Protein AF-A0A0F9S7A0-F1 (afdb_monomer_lite)

Sequence (77 aa):
MTFDAAILHGKEHREPYRKSARFDATCRPGGSCPYCRGNRAHKNDLKILSANEAINEFLGTIEKRLWEKWEKDIIDD

Organism: NCBI:txid412755

Structure (mmCIF, N/CA/C/O backbone):
data_AF-A0A0F9S7A0-F1
#
_entry.id   AF-A0A0F9S7A0-F1
#
loop_
_atom_site.group_PDB
_atom_site.id
_atom_site.type_symbol
_atom_site.label_atom_id
_atom_site.label_alt_id
_atom_site.label_comp_id
_atom_site.label_asym_id
_atom_site.label_entity_id
_atom_site.label_seq_id
_atom_site.pdbx_PDB_ins_code
_atom_site.Cartn_x
_atom_site.Cartn_y
_atom_site.Cartn_z
_atom_site.occupancy
_atom_site.B_iso_or_equiv
_atom_site.auth_seq_id
_atom_site.auth_comp_id
_atom_site.auth_asym_id
_atom_site.auth_atom_id
_atom_site.pdbx_PDB_model_num
ATOM 1 N N . MET A 1 1 ? -13.273 -10.166 37.034 1.00 58.06 1 MET A N 1
ATOM 2 C CA . MET A 1 1 ? -13.452 -8.779 37.513 1.00 58.06 1 MET A CA 1
ATOM 3 C C . MET A 1 1 ? -14.218 -8.009 36.455 1.00 58.06 1 MET A C 1
ATOM 5 O O . MET A 1 1 ? -13.782 -7.997 35.310 1.00 58.06 1 MET A O 1
ATOM 9 N N . THR A 1 2 ? -15.387 -7.480 36.805 1.00 74.56 2 THR A N 1
ATOM 10 C CA . THR A 1 2 ? -16.243 -6.682 35.913 1.00 74.56 2 THR A CA 1
ATOM 11 C C . THR A 1 2 ? -15.726 -5.242 35.831 1.00 74.56 2 THR A C 1
ATOM 13 O O . THR A 1 2 ? -15.044 -4.779 36.744 1.00 74.56 2 THR A O 1
ATOM 16 N N . PHE A 1 3 ? -16.010 -4.542 34.729 1.00 69.81 3 PHE A N 1
ATOM 17 C CA . PHE A 1 3 ? -15.552 -3.162 34.510 1.00 69.81 3 PHE A CA 1
ATOM 18 C C . PHE A 1 3 ? -16.077 -2.209 35.600 1.00 69.81 3 PHE A C 1
ATOM 20 O O . PHE A 1 3 ? -15.320 -1.383 36.100 1.00 69.81 3 PHE A O 1
ATOM 27 N N . ASP A 1 4 ? -17.310 -2.423 36.065 1.00 78.31 4 ASP A N 1
ATOM 28 C CA . ASP A 1 4 ? -17.944 -1.623 37.123 1.00 78.31 4 ASP A CA 1
ATOM 29 C C . ASP A 1 4 ? -17.206 -1.707 38.466 1.00 78.31 4 ASP A C 1
ATOM 31 O O . ASP A 1 4 ? -17.059 -0.707 39.165 1.00 78.31 4 ASP A O 1
ATOM 35 N N . ALA A 1 5 ? -16.670 -2.882 38.812 1.00 79.06 5 ALA A N 1
ATOM 36 C CA . ALA A 1 5 ? -15.876 -3.053 40.026 1.00 79.06 5 ALA A CA 1
ATOM 37 C C . ALA A 1 5 ? -14.514 -2.342 39.934 1.00 79.06 5 ALA A C 1
ATOM 39 O O . ALA A 1 5 ? -13.966 -1.929 40.952 1.00 79.06 5 ALA A O 1
ATOM 40 N N . ALA A 1 6 ? -13.956 -2.187 38.727 1.00 78.75 6 ALA A N 1
ATOM 41 C CA . ALA A 1 6 ? -12.737 -1.407 38.532 1.00 78.75 6 ALA A CA 1
ATOM 42 C C . ALA A 1 6 ? -13.010 0.093 38.722 1.00 78.75 6 ALA A C 1
ATOM 44 O O . ALA A 1 6 ? -12.259 0.708 39.474 1.00 78.75 6 ALA A O 1
ATOM 45 N N . ILE A 1 7 ? -14.119 0.601 38.152 1.00 77.31 7 ILE A N 1
ATOM 46 C CA . ILE A 1 7 ? -14.605 1.989 38.302 1.00 77.31 7 ILE A CA 1
ATOM 47 C C . ILE A 1 7 ? -14.825 2.348 39.772 1.00 77.31 7 ILE A C 1
ATOM 49 O O . ILE A 1 7 ? -14.347 3.372 40.252 1.00 77.31 7 ILE A O 1
ATOM 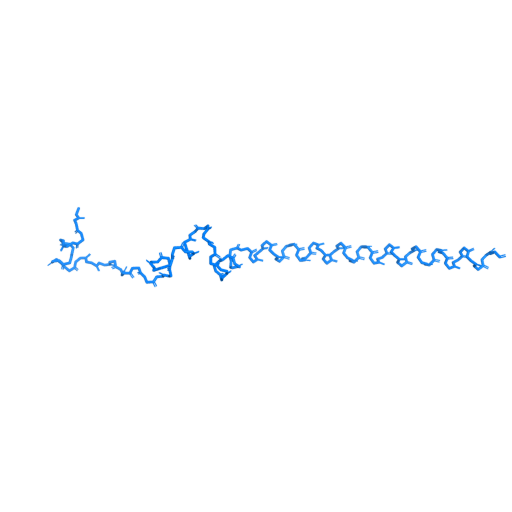53 N N . LEU A 1 8 ? -15.512 1.478 40.519 1.00 84.25 8 LEU A N 1
ATOM 54 C CA . LEU A 1 8 ? -15.797 1.704 41.939 1.00 84.25 8 LEU A CA 1
ATOM 55 C C . LEU A 1 8 ? -14.523 1.889 42.782 1.00 84.25 8 LEU A C 1
ATOM 57 O O . LEU A 1 8 ? -14.536 2.582 43.797 1.00 84.25 8 LEU A O 1
ATOM 61 N N . HIS A 1 9 ? -13.424 1.253 42.373 1.00 86.25 9 HIS A N 1
ATOM 62 C CA . HIS A 1 9 ? -12.163 1.246 43.107 1.00 86.25 9 HIS A CA 1
ATOM 63 C C . HIS A 1 9 ? -11.067 2.107 42.459 1.00 86.25 9 HIS A C 1
ATOM 65 O O . HIS A 1 9 ? -9.922 2.029 42.908 1.00 86.25 9 HIS A O 1
ATOM 71 N N . GLY A 1 10 ? -11.385 2.903 41.428 1.00 71.69 10 GLY A N 1
ATOM 72 C CA . GLY A 1 10 ? -10.430 3.780 40.739 1.00 71.69 10 GLY A CA 1
ATOM 73 C C . GLY A 1 10 ? -9.288 3.027 40.046 1.00 71.69 10 GLY A C 1
ATOM 74 O O . GLY A 1 10 ? -8.183 3.552 39.907 1.00 71.69 10 GLY A O 1
ATOM 75 N N . LYS A 1 11 ? -9.518 1.762 39.674 1.00 77.31 11 LYS A N 1
ATOM 76 C CA . LYS A 1 11 ? -8.528 0.865 39.044 1.00 77.31 11 LYS A CA 1
ATOM 77 C C . LYS A 1 11 ? -8.678 0.809 37.524 1.00 77.31 11 LYS A C 1
ATOM 79 O O . LYS A 1 11 ? -8.082 -0.044 36.861 1.00 77.31 11 LYS A O 1
ATOM 84 N N . GLU A 1 12 ? -9.472 1.701 36.946 1.00 79.38 12 GLU A N 1
ATOM 85 C CA . GLU A 1 12 ? -9.650 1.895 35.513 1.00 79.38 12 GLU A CA 1
ATOM 86 C C . GLU A 1 12 ? -8.428 2.566 34.866 1.00 79.38 12 GLU A C 1
ATOM 88 O O . GLU A 1 12 ? -8.502 3.621 34.252 1.00 79.38 12 GLU A O 1
ATOM 93 N N . HIS A 1 13 ? -7.273 1.901 34.903 1.00 77.50 13 HIS A N 1
ATOM 94 C CA . HIS A 1 13 ? -6.083 2.336 34.156 1.00 77.50 13 HIS A CA 1
ATOM 95 C C . HIS A 1 13 ? -6.230 2.172 32.629 1.00 77.50 13 HIS A C 1
ATOM 97 O O . HIS A 1 13 ? -5.293 2.432 31.877 1.00 77.50 13 HIS A O 1
ATOM 103 N N . ARG A 1 14 ? -7.379 1.676 32.150 1.00 74.38 14 ARG A N 1
ATOM 104 C CA . ARG A 1 14 ? -7.642 1.438 30.729 1.00 74.38 14 ARG A CA 1
ATOM 105 C C . ARG A 1 14 ? -8.286 2.665 30.110 1.00 74.38 14 ARG A C 1
ATOM 107 O O . ARG A 1 14 ? -9.441 2.974 30.390 1.00 74.38 14 ARG A O 1
ATOM 114 N N . GLU A 1 15 ? -7.565 3.298 29.195 1.00 78.31 15 GLU A N 1
ATOM 115 C CA . GLU A 1 15 ? -8.148 4.327 28.345 1.00 78.31 15 GLU A CA 1
ATOM 116 C C . GLU A 1 15 ? -9.298 3.750 27.497 1.00 78.31 15 GLU A C 1
ATOM 118 O O . GLU A 1 15 ? -9.171 2.657 26.926 1.00 78.31 15 GLU A O 1
ATOM 123 N N . PRO A 1 16 ? -10.430 4.468 27.377 1.00 80.56 16 PRO A N 1
ATOM 124 C CA . PRO A 1 16 ? -11.524 4.039 26.522 1.00 80.56 16 PRO A CA 1
ATOM 125 C C . PRO A 1 16 ? -11.063 4.006 25.064 1.00 80.56 16 PRO A C 1
ATOM 1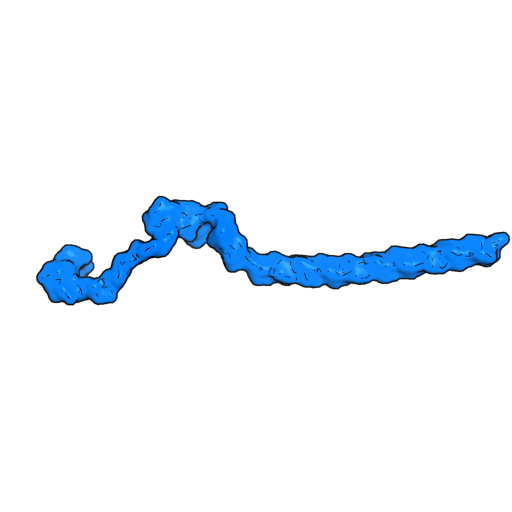27 O O . PRO A 1 16 ? -10.465 4.956 24.563 1.00 80.56 16 PRO A O 1
ATOM 130 N N . TYR A 1 17 ? -11.390 2.934 24.342 1.00 82.25 17 TYR A N 1
ATOM 131 C CA . TYR A 1 17 ? -11.035 2.825 22.929 1.00 82.25 17 TYR A CA 1
ATOM 132 C C . TYR A 1 17 ? -11.739 3.924 22.116 1.00 82.25 17 TYR A C 1
ATOM 134 O O . TYR A 1 17 ? -12.971 3.994 22.084 1.00 82.25 17 TYR A O 1
ATOM 142 N N . ARG A 1 18 ? -10.957 4.792 21.461 1.00 84.81 18 ARG A N 1
ATOM 143 C CA . ARG A 1 18 ? -11.466 5.932 20.670 1.00 84.81 18 ARG A CA 1
ATOM 144 C C . ARG A 1 18 ? -11.230 5.818 19.163 1.00 84.81 18 ARG A C 1
ATOM 146 O O . ARG A 1 18 ? -11.538 6.755 18.436 1.00 84.81 18 ARG A O 1
ATOM 153 N N . LYS A 1 19 ? -10.681 4.702 18.673 1.00 88.50 19 LYS A N 1
ATOM 154 C CA . LYS A 1 19 ? -10.402 4.550 17.235 1.00 88.50 19 LYS A CA 1
ATOM 155 C C . LYS A 1 19 ? -11.684 4.265 16.445 1.00 88.50 19 LYS A C 1
ATOM 157 O O . LYS A 1 19 ? -12.682 3.796 16.995 1.00 88.50 19 LYS A O 1
ATOM 162 N N . SER A 1 20 ? -11.614 4.489 15.136 1.00 87.19 20 SER A N 1
ATOM 163 C CA . SER A 1 20 ? -12.741 4.390 14.198 1.00 87.19 20 SER A CA 1
ATOM 164 C C . SER A 1 20 ? -13.480 3.049 14.214 1.00 87.19 20 SER A C 1
ATOM 166 O O . SER A 1 20 ? -14.702 3.020 14.094 1.00 87.19 20 SER A O 1
ATOM 168 N N . ALA A 1 21 ? -12.779 1.944 14.484 1.00 88.06 21 ALA A N 1
ATOM 169 C CA . ALA A 1 21 ? -13.373 0.607 14.591 1.00 88.06 21 ALA A CA 1
ATOM 170 C C . ALA A 1 21 ? -14.460 0.471 15.682 1.00 88.06 21 ALA A C 1
ATOM 172 O O . ALA A 1 21 ? -15.197 -0.520 15.688 1.00 88.06 21 ALA A O 1
ATOM 173 N N . ARG A 1 22 ? -14.559 1.445 16.604 1.00 88.62 22 ARG A N 1
ATOM 174 C CA . ARG A 1 22 ? -15.604 1.501 17.634 1.00 88.62 22 ARG A CA 1
ATOM 175 C C . ARG A 1 22 ? -16.986 1.786 17.057 1.00 88.62 22 ARG A C 1
ATOM 177 O O . ARG A 1 22 ? -17.953 1.197 17.522 1.00 88.62 22 ARG A O 1
ATOM 184 N N . PHE A 1 23 ? -17.073 2.722 16.115 1.00 87.50 23 PHE A N 1
ATOM 185 C CA . PHE A 1 23 ? -18.346 3.247 15.612 1.00 87.50 23 PHE A CA 1
ATOM 186 C C . PHE A 1 23 ? -18.625 2.847 14.162 1.00 87.50 23 PHE A C 1
ATOM 188 O O . PHE A 1 23 ? -19.782 2.822 13.764 1.00 87.50 23 PHE A O 1
ATOM 195 N N . ASP A 1 24 ? -17.596 2.491 13.391 1.00 91.69 24 ASP A N 1
ATOM 196 C CA . ASP A 1 24 ? -17.737 2.084 11.997 1.00 91.69 24 ASP A CA 1
ATOM 197 C C . ASP A 1 24 ? -17.209 0.657 11.793 1.00 91.69 24 ASP A C 1
ATOM 199 O O . ASP A 1 24 ? -16.026 0.358 11.995 1.00 91.69 24 ASP A O 1
ATOM 203 N N . ALA A 1 25 ? -18.105 -0.239 11.374 1.00 91.38 25 ALA A N 1
ATOM 204 C CA . ALA A 1 25 ? -17.772 -1.626 11.074 1.00 91.38 25 ALA A CA 1
ATOM 205 C C . ALA A 1 25 ? -16.819 -1.753 9.871 1.00 91.38 25 ALA A C 1
ATOM 207 O O . ALA A 1 25 ? -16.008 -2.679 9.840 1.00 91.38 25 ALA A O 1
ATOM 208 N N . THR A 1 26 ? -16.854 -0.816 8.919 1.00 95.44 26 THR A N 1
ATOM 209 C CA . THR A 1 26 ? -15.987 -0.829 7.729 1.00 95.44 26 THR A CA 1
ATOM 210 C C . THR A 1 26 ? -14.529 -0.494 8.060 1.00 95.44 26 THR A C 1
ATOM 212 O O . THR A 1 26 ? -13.619 -0.892 7.332 1.00 95.44 26 THR A O 1
ATOM 215 N N . CYS A 1 27 ? -14.283 0.186 9.184 1.00 93.94 27 CYS A N 1
ATOM 216 C CA . CYS A 1 27 ? -12.948 0.538 9.673 1.00 93.94 27 CYS A CA 1
ATOM 217 C C . CYS A 1 27 ? -12.235 -0.604 10.422 1.00 93.94 27 CYS A C 1
ATOM 219 O O . CYS A 1 27 ? -11.083 -0.453 10.838 1.00 93.94 27 CYS A O 1
ATOM 221 N N . ARG A 1 28 ? -12.898 -1.747 10.628 1.00 91.75 28 ARG A N 1
ATOM 222 C CA . ARG A 1 28 ? -12.316 -2.923 11.293 1.00 91.75 28 ARG A CA 1
ATOM 223 C C . ARG A 1 28 ? -11.261 -3.613 10.407 1.00 91.75 28 ARG A C 1
ATOM 225 O O . ARG A 1 28 ? -11.195 -3.348 9.202 1.00 91.75 28 ARG A O 1
ATOM 232 N N . PRO A 1 29 ? -10.413 -4.499 10.967 1.00 90.12 29 PRO A N 1
ATOM 233 C CA . PRO A 1 29 ? -9.505 -5.320 10.166 1.00 90.12 29 PRO A CA 1
ATOM 234 C C . PRO A 1 29 ? -10.265 -6.062 9.058 1.00 90.12 29 PRO A C 1
ATOM 236 O O . PRO A 1 29 ? -11.306 -6.654 9.318 1.00 90.12 29 PRO A O 1
ATOM 239 N N . GLY A 1 30 ? -9.780 -5.977 7.817 1.00 88.50 30 GLY A N 1
ATOM 240 C CA . GLY A 1 30 ? -10.455 -6.558 6.646 1.00 88.50 30 GLY A CA 1
ATOM 241 C C . GLY A 1 30 ? -11.692 -5.796 6.148 1.00 88.50 30 GLY A C 1
ATOM 242 O O . GLY A 1 30 ? -12.225 -6.139 5.100 1.00 88.50 30 GLY A O 1
ATOM 243 N N . GLY A 1 31 ? -12.123 -4.742 6.843 1.00 93.12 31 GLY A N 1
ATOM 244 C CA . GLY A 1 31 ? -13.268 -3.933 6.439 1.00 93.12 31 GLY A CA 1
ATOM 245 C C . GLY A 1 31 ? -13.011 -3.083 5.188 1.00 93.12 31 GLY A C 1
ATOM 246 O O . GLY A 1 31 ? -11.865 -2.873 4.764 1.00 93.12 31 GLY A O 1
ATOM 247 N N . SER A 1 32 ? -14.106 -2.588 4.610 1.00 94.75 32 SER A N 1
ATOM 248 C CA . SER A 1 32 ? -14.161 -1.900 3.316 1.00 94.75 32 SER A CA 1
ATOM 249 C C . SER A 1 32 ? -13.820 -0.406 3.351 1.00 94.75 32 SER A C 1
ATOM 251 O O . SER A 1 32 ? -13.819 0.215 2.291 1.00 94.75 32 SER A O 1
ATOM 253 N N . CYS A 1 33 ? -13.501 0.175 4.516 1.00 95.00 33 CYS A N 1
ATOM 254 C CA . CYS A 1 33 ? -13.151 1.594 4.625 1.00 95.00 33 CYS A CA 1
ATOM 255 C C . CYS A 1 33 ? -12.005 1.946 3.649 1.00 95.00 33 CYS A C 1
ATOM 257 O O . CYS A 1 33 ? -10.909 1.388 3.796 1.00 95.00 33 CYS A O 1
ATOM 259 N N . PRO A 1 34 ? -12.210 2.869 2.684 1.00 94.38 34 PRO A N 1
ATOM 260 C CA . PRO A 1 34 ? -11.212 3.184 1.660 1.00 94.38 34 PRO A CA 1
ATOM 261 C C . PRO A 1 34 ? -9.889 3.680 2.244 1.00 94.38 34 PRO A C 1
ATOM 263 O O . PRO A 1 34 ? -8.826 3.211 1.845 1.00 94.38 34 PRO A O 1
ATOM 266 N N . TYR A 1 35 ? -9.953 4.557 3.250 1.00 93.75 35 TYR A N 1
ATOM 267 C CA . TYR A 1 35 ? -8.770 5.096 3.920 1.00 93.75 35 TYR A CA 1
ATOM 268 C C . TYR A 1 35 ? -7.962 3.994 4.620 1.00 93.75 35 TYR A C 1
ATOM 270 O O . TYR A 1 35 ? -6.765 3.826 4.384 1.00 93.75 35 TYR A O 1
ATOM 278 N N . CYS A 1 36 ? -8.625 3.174 5.442 1.00 93.56 36 CYS A N 1
ATOM 279 C CA . CYS A 1 36 ? -7.960 2.074 6.135 1.00 93.56 36 CYS A CA 1
ATOM 280 C C . CYS A 1 36 ? -7.436 1.012 5.158 1.00 93.56 36 CYS A C 1
ATOM 282 O O . CYS A 1 36 ? -6.374 0.442 5.399 1.00 93.56 36 CYS A O 1
ATOM 284 N N . ARG A 1 37 ? -8.162 0.733 4.069 1.00 94.50 37 ARG A N 1
ATOM 285 C CA . ARG A 1 37 ? -7.733 -0.203 3.023 1.00 94.50 37 ARG A CA 1
ATOM 286 C C . ARG A 1 37 ? -6.481 0.302 2.313 1.00 94.50 37 ARG A C 1
ATOM 288 O O . ARG A 1 37 ? -5.532 -0.469 2.212 1.00 94.50 37 ARG A O 1
ATOM 295 N N . GLY A 1 38 ? -6.462 1.567 1.896 1.00 94.75 38 GLY A N 1
ATOM 296 C CA . GLY A 1 38 ? -5.304 2.194 1.256 1.00 94.75 38 GLY A CA 1
ATOM 297 C C . GLY A 1 38 ? -4.060 2.113 2.137 1.00 94.75 38 GLY A C 1
ATOM 298 O O . GLY A 1 38 ? -3.028 1.624 1.696 1.00 94.75 38 GLY A O 1
ATOM 299 N N . ASN A 1 39 ? -4.179 2.438 3.427 1.00 94.06 39 ASN A N 1
ATOM 300 C CA . ASN A 1 39 ? -3.048 2.343 4.358 1.00 94.06 39 ASN A CA 1
ATOM 301 C C . ASN A 1 39 ? -2.493 0.914 4.496 1.00 94.06 39 ASN A C 1
ATOM 303 O O . ASN A 1 39 ? -1.285 0.733 4.644 1.00 94.06 39 ASN A O 1
ATOM 307 N N . ARG A 1 40 ? -3.355 -0.112 4.447 1.00 94.00 40 ARG A N 1
ATOM 308 C CA . ARG A 1 40 ? -2.921 -1.520 4.483 1.00 94.00 40 ARG A CA 1
ATOM 309 C C . ARG A 1 40 ? -2.264 -1.962 3.172 1.00 94.00 40 ARG A C 1
ATOM 311 O O . ARG A 1 40 ? -1.321 -2.746 3.218 1.00 94.00 40 ARG A O 1
ATOM 318 N N . ALA A 1 41 ? -2.769 -1.491 2.032 1.00 95.50 41 ALA A N 1
ATOM 319 C CA . ALA A 1 41 ? -2.306 -1.882 0.700 1.00 95.50 41 ALA A CA 1
ATOM 320 C C . ALA A 1 41 ? -1.085 -1.085 0.210 1.00 95.50 41 ALA A C 1
ATOM 322 O O . ALA A 1 41 ? -0.324 -1.603 -0.598 1.00 95.50 41 ALA A O 1
ATOM 323 N N . HIS A 1 42 ? -0.826 0.101 0.769 1.00 96.44 42 HIS A N 1
ATOM 324 C CA . HIS A 1 42 ? 0.160 1.068 0.278 1.00 96.44 42 HIS A CA 1
ATOM 325 C C . HIS A 1 42 ? 1.530 0.471 -0.077 1.00 96.44 42 HIS A C 1
ATOM 327 O O . HIS A 1 42 ? 2.063 0.720 -1.153 1.00 96.44 42 HIS A O 1
ATOM 333 N N . LYS A 1 43 ? 2.100 -0.370 0.795 1.00 97.12 43 LYS A N 1
ATOM 334 C CA . LYS A 1 43 ? 3.400 -1.011 0.523 1.00 97.12 43 LYS A CA 1
ATOM 335 C C . LYS A 1 43 ? 3.359 -1.961 -0.672 1.00 97.12 43 LYS 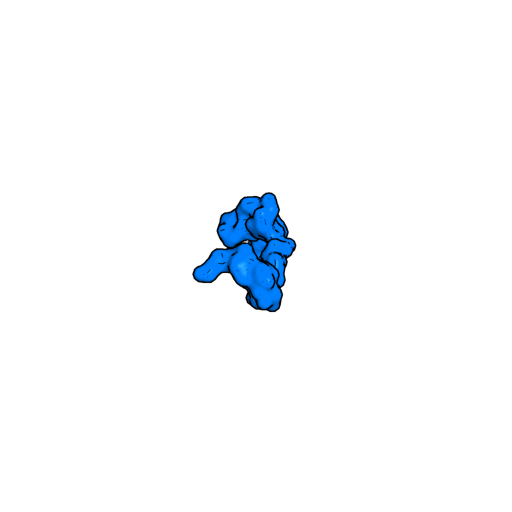A C 1
ATOM 337 O O . LYS A 1 43 ? 4.367 -2.116 -1.350 1.00 97.12 43 LYS A O 1
ATOM 342 N N . ASN A 1 44 ? 2.240 -2.646 -0.881 1.00 97.44 44 ASN A N 1
ATOM 343 C CA . ASN A 1 44 ? 2.053 -3.523 -2.028 1.00 97.44 44 ASN A CA 1
ATOM 344 C C . ASN A 1 44 ? 1.837 -2.703 -3.302 1.00 97.44 44 ASN A C 1
ATOM 346 O O . ASN A 1 44 ? 2.458 -2.992 -4.317 1.00 97.44 44 ASN A O 1
ATOM 350 N N . ASP A 1 45 ? 1.038 -1.642 -3.218 1.00 97.12 45 ASP A N 1
ATOM 351 C CA . ASP A 1 45 ? 0.772 -0.747 -4.344 1.00 97.12 45 ASP A CA 1
ATOM 352 C C . ASP A 1 45 ? 2.075 -0.117 -4.860 1.00 97.12 45 ASP A C 1
ATOM 354 O O . ASP A 1 45 ? 2.336 -0.145 -6.057 1.00 97.12 45 ASP A O 1
ATOM 358 N N . LEU A 1 46 ? 2.960 0.333 -3.961 1.00 98.06 46 LEU A N 1
ATOM 359 C CA . LEU A 1 46 ? 4.294 0.827 -4.328 1.00 98.06 46 LEU A CA 1
ATOM 360 C C . LEU A 1 46 ? 5.153 -0.227 -5.046 1.00 98.06 46 LEU A C 1
ATOM 362 O O . LEU A 1 46 ? 5.867 0.102 -5.990 1.00 98.06 46 LEU A O 1
ATOM 366 N N . LYS A 1 47 ? 5.085 -1.498 -4.630 1.00 98.19 47 LYS A N 1
ATOM 367 C CA . LYS A 1 47 ? 5.814 -2.587 -5.302 1.00 98.19 47 LYS A CA 1
ATOM 368 C C . LYS A 1 47 ? 5.269 -2.851 -6.700 1.00 98.19 47 LYS A C 1
ATOM 370 O O . LYS A 1 47 ? 6.052 -3.062 -7.618 1.00 98.19 47 LYS A O 1
ATOM 375 N N . ILE A 1 48 ? 3.945 -2.840 -6.853 1.00 98.25 48 ILE A N 1
ATOM 376 C CA . ILE A 1 48 ? 3.286 -3.015 -8.151 1.00 98.25 48 ILE A CA 1
ATOM 377 C C . ILE A 1 48 ? 3.668 -1.865 -9.085 1.00 98.25 48 ILE A C 1
ATOM 379 O O . ILE A 1 48 ? 4.031 -2.115 -10.229 1.00 98.25 48 ILE A O 1
ATOM 383 N N . LEU A 1 49 ? 3.643 -0.623 -8.591 1.00 98.31 49 LEU A N 1
ATOM 384 C CA . LEU A 1 49 ? 4.054 0.554 -9.359 1.00 98.31 49 LEU A CA 1
ATOM 385 C C . LEU A 1 49 ? 5.502 0.433 -9.843 1.00 98.31 49 LEU A C 1
ATOM 387 O O . LEU A 1 49 ? 5.740 0.517 -11.041 1.00 98.31 49 LEU A O 1
ATOM 391 N N . SER A 1 50 ? 6.440 0.128 -8.944 1.00 98.00 50 SER A N 1
ATOM 392 C CA . SER A 1 50 ? 7.851 -0.057 -9.307 1.00 98.00 50 SER A CA 1
ATOM 393 C C . SER A 1 50 ? 8.063 -1.196 -10.315 1.00 98.00 50 SER A C 1
ATOM 395 O O . SER A 1 50 ? 8.865 -1.064 -11.238 1.00 98.00 50 SER A O 1
ATOM 397 N N . ALA A 1 51 ? 7.332 -2.308 -10.182 1.00 98.06 51 ALA A N 1
ATOM 398 C CA . ALA A 1 51 ? 7.407 -3.407 -11.144 1.00 98.06 51 ALA A CA 1
ATOM 399 C C . ALA A 1 51 ? 6.880 -2.992 -12.527 1.00 98.06 51 ALA A C 1
ATOM 401 O O . ALA A 1 51 ? 7.494 -3.314 -13.542 1.00 98.06 51 ALA A O 1
ATOM 402 N N . ASN A 1 52 ? 5.772 -2.249 -12.570 1.00 98.25 52 ASN A N 1
ATOM 403 C CA . ASN A 1 52 ? 5.206 -1.734 -13.814 1.00 98.25 52 ASN A CA 1
ATOM 404 C C . ASN A 1 52 ? 6.143 -0.730 -14.495 1.00 98.25 52 ASN A C 1
ATOM 4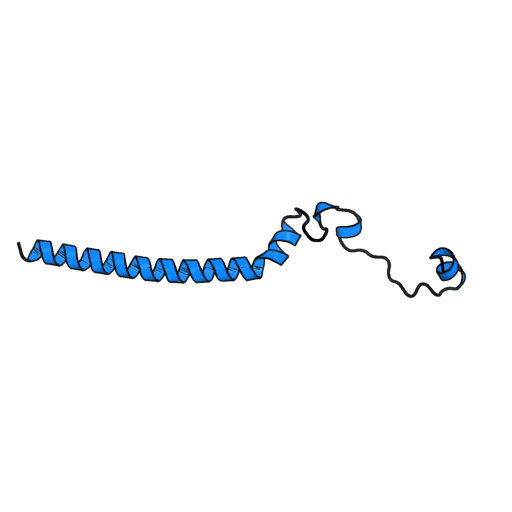06 O O . ASN A 1 52 ? 6.279 -0.770 -15.712 1.00 98.25 52 ASN A O 1
ATOM 410 N N . GLU A 1 53 ? 6.809 0.139 -13.732 1.00 98.06 53 GLU A N 1
ATOM 411 C CA . GLU A 1 53 ? 7.818 1.065 -14.262 1.00 98.06 53 GLU A CA 1
ATOM 412 C C . GLU A 1 53 ? 8.961 0.309 -14.952 1.00 98.06 53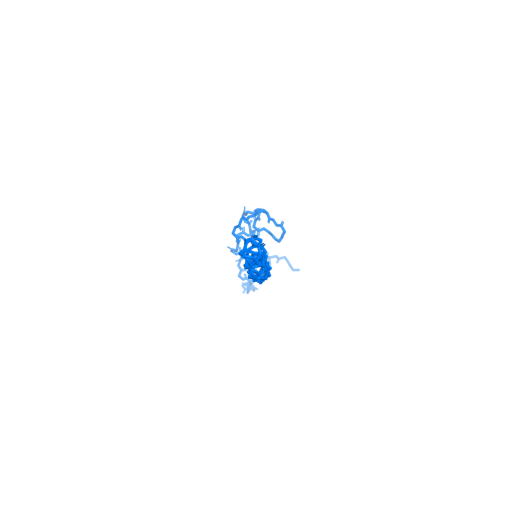 GLU A C 1
ATOM 414 O O . GLU A 1 53 ? 9.278 0.608 -16.102 1.00 98.06 53 GLU A O 1
ATOM 419 N N . ALA A 1 54 ? 9.501 -0.732 -14.311 1.00 97.44 54 ALA A N 1
ATOM 420 C CA . ALA A 1 54 ? 10.553 -1.563 -14.898 1.00 97.44 54 ALA A CA 1
ATOM 421 C C . ALA A 1 54 ? 10.087 -2.308 -16.165 1.00 97.44 54 ALA A C 1
ATOM 423 O O . ALA A 1 54 ? 10.829 -2.412 -17.143 1.00 97.44 54 ALA A O 1
ATOM 424 N N . ILE A 1 55 ? 8.848 -2.813 -16.171 1.00 98.00 55 ILE A N 1
ATOM 425 C CA . ILE A 1 55 ? 8.252 -3.458 -17.351 1.00 98.00 55 ILE A CA 1
ATOM 426 C C . ILE A 1 55 ? 8.114 -2.453 -18.497 1.00 98.00 55 ILE A C 1
ATOM 428 O O . ILE A 1 55 ? 8.486 -2.764 -19.626 1.00 98.00 55 ILE A O 1
ATOM 432 N N . ASN A 1 56 ? 7.608 -1.253 -18.218 1.00 97.75 56 ASN A N 1
ATOM 433 C CA . ASN A 1 56 ? 7.415 -0.216 -19.228 1.00 97.75 56 ASN A CA 1
ATOM 434 C C . ASN A 1 56 ? 8.744 0.248 -19.827 1.00 97.75 56 ASN A C 1
ATOM 436 O O . ASN A 1 56 ? 8.836 0.413 -21.041 1.00 97.75 56 ASN A O 1
ATOM 440 N N . GLU A 1 57 ? 9.780 0.410 -19.002 1.00 97.12 57 GLU A N 1
ATOM 441 C CA . GLU A 1 57 ? 11.128 0.722 -19.480 1.00 97.12 57 GLU A CA 1
ATOM 442 C C . GLU A 1 57 ? 11.625 -0.363 -20.442 1.00 97.12 57 GLU A C 1
ATOM 444 O O . GLU A 1 57 ? 12.047 -0.069 -21.562 1.00 97.12 57 GLU A O 1
ATOM 449 N N . PHE A 1 58 ? 11.504 -1.633 -20.048 1.00 95.94 58 PHE A N 1
ATOM 450 C CA . PHE A 1 58 ? 11.909 -2.755 -20.886 1.00 95.94 58 PHE A CA 1
ATOM 451 C C . PHE A 1 58 ? 11.145 -2.794 -22.216 1.00 95.94 58 PHE A C 1
ATOM 453 O O . PHE A 1 58 ? 11.767 -2.888 -23.277 1.00 95.94 58 PHE A O 1
ATOM 460 N N . LEU A 1 59 ? 9.817 -2.668 -22.187 1.00 96.81 59 LEU A N 1
ATOM 461 C CA . LEU A 1 59 ? 8.993 -2.651 -23.398 1.00 96.81 59 LEU A CA 1
ATOM 462 C C . LEU A 1 59 ? 9.359 -1.480 -24.318 1.00 96.81 59 LEU A C 1
ATOM 464 O O . LEU A 1 59 ? 9.554 -1.696 -25.512 1.00 96.81 59 LEU A O 1
ATOM 468 N N . GLY A 1 60 ? 9.580 -0.286 -23.765 1.00 95.81 60 GLY A N 1
ATOM 469 C CA . GLY A 1 60 ? 10.024 0.874 -24.540 1.00 95.81 60 GLY A CA 1
ATOM 470 C C . GLY A 1 60 ? 11.371 0.649 -25.238 1.00 95.81 60 GLY A C 1
ATOM 471 O O . GLY A 1 60 ? 11.565 1.071 -26.379 1.00 95.81 60 GLY A O 1
ATOM 472 N N . THR A 1 61 ? 12.307 -0.077 -24.609 1.00 93.69 61 THR A N 1
ATOM 473 C CA . THR A 1 61 ? 13.570 -0.439 -25.280 1.00 93.69 61 THR A CA 1
ATOM 474 C C . THR A 1 61 ? 13.366 -1.417 -26.436 1.00 93.69 61 THR A C 1
ATOM 476 O O . THR A 1 61 ? 14.057 -1.309 -27.451 1.00 93.69 61 THR A O 1
ATOM 479 N N . ILE A 1 62 ? 12.430 -2.362 -26.308 1.00 93.81 62 ILE A N 1
ATOM 480 C CA . ILE A 1 62 ? 12.095 -3.308 -27.377 1.00 93.81 62 ILE A CA 1
ATOM 481 C C . ILE A 1 62 ? 11.476 -2.564 -28.554 1.00 93.81 62 I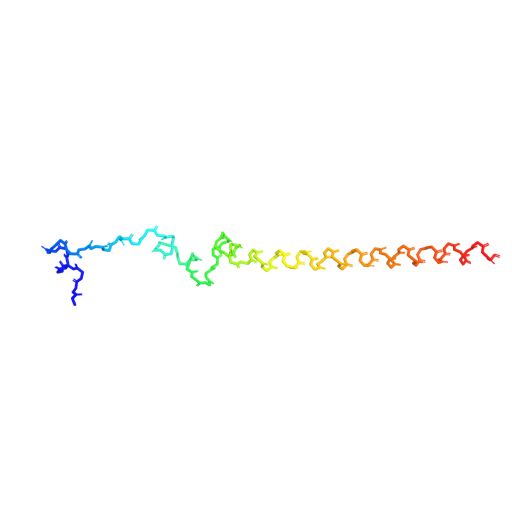LE A C 1
ATOM 483 O O . ILE A 1 62 ? 11.927 -2.750 -29.682 1.00 93.81 62 ILE A O 1
ATOM 487 N N . GLU A 1 63 ? 10.487 -1.711 -28.294 1.00 93.44 63 GLU A N 1
ATOM 488 C CA . GLU A 1 63 ? 9.815 -0.913 -29.321 1.00 93.44 63 GLU A CA 1
ATOM 489 C C . GLU A 1 63 ? 10.820 -0.080 -30.116 1.00 93.44 63 GLU A C 1
ATOM 491 O O . GLU A 1 63 ? 10.827 -0.127 -31.345 1.00 93.44 63 GLU A O 1
ATOM 496 N N . LYS A 1 64 ? 11.749 0.590 -29.424 1.00 93.12 64 LYS A N 1
ATOM 497 C CA . LYS A 1 64 ? 12.810 1.362 -30.074 1.00 93.12 64 LYS A CA 1
ATOM 498 C C . LYS A 1 64 ? 13.701 0.495 -30.966 1.00 93.12 64 LYS A C 1
ATOM 500 O O . LYS A 1 64 ? 13.962 0.858 -32.107 1.00 93.12 64 LYS A O 1
ATOM 505 N N . ARG A 1 65 ? 14.146 -0.666 -30.474 1.00 92.31 65 ARG A N 1
ATOM 506 C CA . ARG A 1 65 ? 14.990 -1.593 -31.251 1.00 92.31 65 ARG A CA 1
ATOM 507 C C . ARG A 1 65 ? 14.275 -2.137 -32.482 1.00 92.31 65 ARG A C 1
ATOM 509 O O . ARG A 1 65 ? 14.900 -2.302 -33.524 1.00 92.31 65 ARG A O 1
ATOM 516 N N . LEU A 1 66 ? 12.988 -2.454 -32.353 1.00 92.88 66 LEU A N 1
ATOM 517 C CA . LEU A 1 66 ? 12.167 -2.916 -33.470 1.00 92.88 66 LEU A CA 1
ATOM 518 C C . LEU A 1 66 ? 12.024 -1.823 -34.527 1.00 92.88 66 LEU A C 1
ATOM 520 O O . LEU A 1 66 ? 12.170 -2.112 -35.710 1.00 92.88 66 LEU A O 1
ATOM 524 N N . TRP A 1 67 ? 11.802 -0.582 -34.094 1.00 92.25 67 TRP A N 1
ATOM 525 C CA . TRP A 1 67 ? 11.709 0.570 -34.982 1.00 92.25 67 TRP A CA 1
ATOM 526 C C . TRP A 1 67 ? 13.022 0.834 -35.729 1.00 92.25 67 TRP A C 1
ATOM 528 O O . TRP A 1 67 ? 13.026 0.899 -36.951 1.00 92.25 67 TRP A O 1
ATOM 538 N N . GLU A 1 68 ? 14.151 0.880 -35.015 1.00 91.81 68 GLU A N 1
ATOM 539 C CA . GLU A 1 68 ? 15.485 1.051 -35.614 1.00 91.81 68 GLU A CA 1
ATOM 540 C C . GLU A 1 68 ? 15.826 -0.065 -36.609 1.00 91.81 68 GLU A C 1
ATOM 542 O O . GLU A 1 68 ? 16.487 0.172 -37.619 1.00 91.81 68 GLU A O 1
ATOM 547 N N . LYS A 1 69 ? 15.406 -1.302 -36.318 1.00 91.38 69 LYS A N 1
ATOM 548 C CA . LYS A 1 69 ? 15.573 -2.423 -37.244 1.00 91.38 69 LYS A CA 1
ATOM 549 C C . LYS A 1 69 ? 14.737 -2.212 -38.505 1.00 91.38 69 LYS A C 1
ATOM 551 O O . LYS A 1 69 ? 15.271 -2.337 -39.598 1.00 91.38 69 LYS A O 1
ATOM 556 N N . TRP A 1 70 ? 13.462 -1.871 -38.343 1.00 92.44 70 TRP A N 1
ATOM 557 C CA . TRP A 1 70 ? 12.558 -1.625 -39.463 1.00 92.44 70 TRP A CA 1
ATOM 558 C C . TRP A 1 70 ? 13.046 -0.473 -40.353 1.00 92.44 70 TRP A C 1
ATOM 560 O O . TRP A 1 70 ? 13.026 -0.602 -41.569 1.00 92.44 70 TRP A O 1
ATOM 570 N N . GLU A 1 71 ? 13.567 0.611 -39.771 1.00 89.25 71 GLU A N 1
ATOM 571 C CA . GLU A 1 71 ? 14.178 1.712 -40.531 1.00 89.25 71 GLU A CA 1
ATOM 572 C C . GLU A 1 71 ? 15.379 1.258 -41.368 1.00 89.25 71 GLU A C 1
ATOM 574 O O . GLU A 1 71 ? 15.499 1.662 -42.521 1.00 89.25 71 GLU A O 1
ATOM 579 N N . LYS A 1 72 ? 16.257 0.407 -40.822 1.00 86.12 72 LYS A N 1
ATOM 580 C CA . LYS A 1 72 ? 17.392 -0.143 -41.581 1.00 86.12 72 LYS A CA 1
ATOM 581 C C . LYS A 1 72 ? 16.933 -1.036 -42.723 1.00 86.12 72 LYS A C 1
ATOM 583 O O . LYS A 1 72 ? 17.421 -0.876 -43.834 1.00 86.12 72 LYS A O 1
ATOM 588 N N . ASP A 1 73 ? 15.971 -1.913 -42.449 1.00 87.50 73 ASP A N 1
ATOM 589 C CA . ASP A 1 73 ? 15.431 -2.841 -43.442 1.00 87.50 73 ASP A CA 1
ATOM 590 C C . ASP A 1 73 ? 14.762 -2.089 -44.622 1.00 87.50 73 ASP A C 1
ATOM 592 O O . ASP A 1 73 ? 14.755 -2.604 -45.729 1.00 87.50 73 ASP A O 1
ATOM 596 N N . ILE A 1 74 ? 14.251 -0.863 -44.422 1.00 85.44 74 ILE A N 1
ATOM 597 C CA . ILE A 1 74 ? 13.713 -0.002 -45.503 1.00 85.44 74 ILE A CA 1
ATOM 598 C C . ILE A 1 74 ? 14.809 0.712 -46.301 1.00 85.44 74 ILE A C 1
ATOM 600 O O . ILE A 1 74 ? 14.612 1.011 -47.473 1.00 85.44 74 ILE A O 1
ATOM 604 N N . ILE A 1 75 ? 15.917 1.081 -45.658 1.00 75.44 75 ILE A N 1
ATOM 605 C CA . ILE A 1 75 ? 16.995 1.859 -46.289 1.00 75.44 75 ILE A CA 1
ATOM 606 C C . ILE A 1 75 ? 17.883 0.971 -47.177 1.00 75.44 75 ILE A C 1
ATOM 608 O O . ILE A 1 75 ? 18.486 1.479 -48.122 1.00 75.44 75 ILE A O 1
ATOM 612 N N . ASP A 1 76 ? 17.966 -0.326 -46.867 1.00 66.19 76 ASP A N 1
ATOM 613 C CA . ASP A 1 76 ? 18.770 -1.315 -47.597 1.00 66.19 76 ASP A CA 1
ATOM 614 C C . ASP A 1 76 ? 18.018 -2.006 -48.773 1.00 66.19 76 ASP A C 1
ATOM 616 O O . ASP A 1 76 ? 18.630 -2.828 -49.461 1.00 66.19 76 ASP A O 1
ATOM 620 N N . ASP A 1 77 ? 16.746 -1.657 -49.036 1.00 53.97 77 ASP A N 1
ATOM 621 C CA . ASP A 1 77 ? 15.925 -2.058 -50.210 1.00 53.97 77 ASP A CA 1
ATOM 622 C C . ASP A 1 77 ? 15.864 -0.945 -51.285 1.00 53.97 77 ASP A C 1
ATOM 624 O O . ASP A 1 77 ? 15.944 -1.271 -52.497 1.00 53.97 77 ASP A O 1
#

Foldseek 3Di:
DDPVVCVVVVNCPDDDDDDPVVPDVQLDVVRVPPVNVCVVCVVVVVVVVVVVVVVVVVVVVVVVVVVVVVVVVVVVD

Radius of gyration: 28.92 Å; chains: 1; bounding box: 37×15×93 Å

pLDDT: mean 88.78, std 9.55, range [53.97, 98.31]

Secondary structure (DSSP, 8-state):
--HHHHHHTT---SPPP-SGGGT-GGGSTT---HHHHHHHHHHHHHHHHHHHHHHHHHHHHHHHHHHHHHHHHHH--